Protein AF-A0A376ZUT8-F1 (afdb_monomer_lite)

Secondary structure (DSSP, 8-state):
-EEEEEE-TTSHHHHHHHHHHHHH-TTEEEEEE---SSHHHHHHHHHHHHHHTT--

pLDDT: mean 89.8, std 10.8, range [48.03, 98.25]

Radius of gyration: 10.92 Å; chains: 1; bounding box: 23×20×27 Å

Organism: Escherichia coli (NCBI:txid562)

Structure (mmCIF, N/CA/C/O backbone):
data_AF-A0A376ZUT8-F1
#
_entry.id   AF-A0A376ZUT8-F1
#
loop_
_atom_site.group_PDB
_atom_site.id
_atom_site.type_symbol
_atom_site.label_atom_id
_atom_site.label_alt_id
_atom_site.label_comp_id
_atom_site.label_asym_id
_atom_site.label_entity_id
_atom_site.label_seq_id
_atom_site.pdbx_PDB_ins_code
_atom_site.Cartn_x
_atom_site.Cartn_y
_atom_site.Cartn_z
_atom_site.occupancy
_atom_site.B_iso_or_equiv
_atom_site.auth_seq_id
_atom_site.auth_comp_id
_atom_site.auth_asym_id
_atom_site.auth_atom_id
_atom_site.pdbx_PDB_model_num
ATOM 1 N N . MET A 1 1 ? 0.431 2.662 21.080 1.00 70.19 1 MET A N 1
ATOM 2 C CA . MET A 1 1 ? 0.388 2.873 19.617 1.00 70.19 1 MET A CA 1
ATOM 3 C C . MET A 1 1 ? 0.145 1.526 18.956 1.00 70.19 1 MET A C 1
ATOM 5 O O . MET A 1 1 ? 0.871 0.592 19.278 1.00 70.19 1 MET A O 1
ATOM 9 N N . LYS A 1 2 ? -0.901 1.378 18.137 1.00 88.06 2 LYS A N 1
ATOM 10 C CA . LYS A 1 2 ? -1.183 0.107 17.442 1.00 88.06 2 LYS A CA 1
ATOM 11 C C . LYS A 1 2 ? -0.587 0.158 16.033 1.00 88.06 2 LYS A C 1
ATOM 13 O O . LYS A 1 2 ? -0.617 1.213 15.407 1.00 88.06 2 LYS A O 1
ATOM 18 N 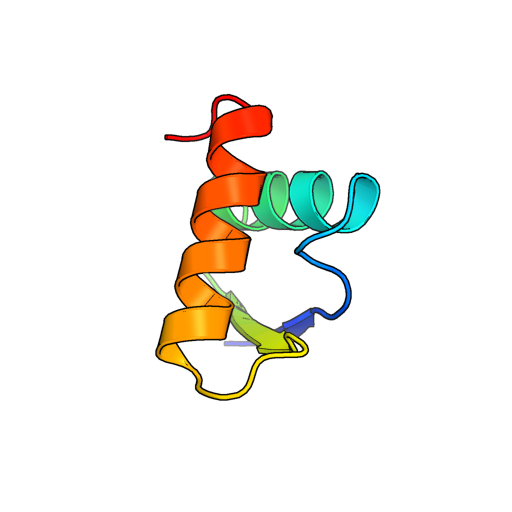N . LEU A 1 3 ? -0.037 -0.956 15.555 1.00 94.00 3 LEU A N 1
ATOM 19 C CA . LEU A 1 3 ? 0.414 -1.106 14.170 1.00 94.00 3 LEU A CA 1
ATOM 20 C C . LEU A 1 3 ? -0.687 -1.812 13.378 1.00 94.00 3 LEU A C 1
ATOM 22 O O . LEU A 1 3 ? -1.151 -2.874 13.792 1.00 94.00 3 LEU A O 1
ATOM 26 N N . LEU A 1 4 ? -1.086 -1.234 12.250 1.00 94.75 4 LEU A N 1
ATOM 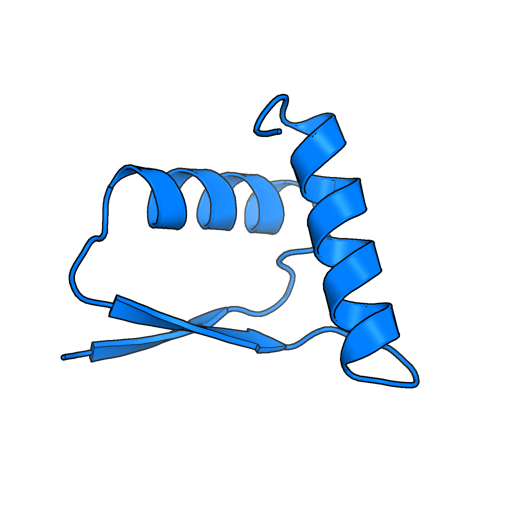27 C CA . LEU A 1 4 ? -2.049 -1.820 11.327 1.00 94.75 4 LEU A CA 1
ATOM 28 C C . LEU A 1 4 ? -1.360 -2.108 9.993 1.00 94.75 4 LEU A C 1
ATOM 30 O O . LEU A 1 4 ? -0.895 -1.192 9.318 1.00 94.75 4 LEU A O 1
ATOM 34 N N . LEU A 1 5 ? -1.319 -3.386 9.615 1.00 97.12 5 LEU A N 1
ATOM 35 C CA . LEU A 1 5 ? -0.873 -3.822 8.295 1.00 97.12 5 LEU A CA 1
ATOM 36 C C . LEU A 1 5 ? -2.077 -3.886 7.353 1.00 97.12 5 LEU A C 1
ATOM 38 O O . LEU A 1 5 ? -2.969 -4.713 7.540 1.00 97.12 5 LEU A O 1
ATOM 42 N N . LEU A 1 6 ? -2.083 -3.038 6.328 1.00 95.88 6 LEU A N 1
ATOM 43 C CA . LEU A 1 6 ? -3.103 -3.025 5.287 1.00 95.88 6 LEU A CA 1
ATOM 44 C C . LEU A 1 6 ? -2.524 -3.568 3.978 1.00 95.88 6 LEU A C 1
ATOM 46 O O . LEU A 1 6 ? -1.494 -3.112 3.480 1.00 95.88 6 LEU A O 1
ATOM 50 N N . THR A 1 7 ? -3.221 -4.538 3.392 1.00 97.12 7 THR A N 1
ATOM 51 C CA . THR A 1 7 ? -2.935 -5.060 2.051 1.00 97.12 7 THR A CA 1
ATOM 52 C C . THR A 1 7 ? -4.049 -4.634 1.092 1.00 97.12 7 THR A C 1
ATOM 54 O O . THR A 1 7 ? -5.127 -4.229 1.523 1.00 97.12 7 THR A O 1
ATOM 57 N N . GLY A 1 8 ? -3.799 -4.666 -0.220 1.00 96.69 8 GLY A N 1
ATOM 58 C CA . GLY A 1 8 ? -4.838 -4.339 -1.207 1.00 96.69 8 GLY A CA 1
ATOM 59 C C . GLY A 1 8 ? -5.242 -2.857 -1.265 1.00 96.69 8 GLY A C 1
ATOM 60 O O . GLY A 1 8 ? -6.212 -2.524 -1.939 1.00 96.69 8 GLY A O 1
ATOM 61 N N . ALA A 1 9 ? -4.479 -1.953 -0.639 1.00 95.94 9 ALA A N 1
ATOM 62 C CA . ALA A 1 9 ? -4.755 -0.510 -0.591 1.00 95.94 9 ALA A CA 1
ATOM 63 C C . ALA A 1 9 ? -4.716 0.211 -1.960 1.00 95.94 9 ALA A C 1
ATOM 65 O O . ALA A 1 9 ? -5.123 1.361 -2.079 1.00 95.94 9 ALA A O 1
ATOM 66 N N . THR A 1 10 ? -4.245 -0.468 -3.011 1.00 95.81 10 THR A N 1
ATOM 67 C CA . THR A 1 10 ? -4.285 0.019 -4.405 1.00 95.81 10 THR A CA 1
ATOM 68 C C . THR A 1 10 ? -5.549 -0.409 -5.165 1.00 95.81 10 THR A C 1
ATOM 70 O O . THR A 1 10 ? -5.684 -0.090 -6.342 1.00 95.81 10 THR A O 1
ATOM 73 N N . GLY A 1 11 ? -6.448 -1.171 -4.530 1.00 93.31 11 GLY A N 1
ATOM 74 C CA . GLY A 1 11 ? -7.761 -1.531 -5.069 1.00 93.31 11 GLY A CA 1
ATOM 75 C C . GLY A 1 11 ? -8.860 -0.558 -4.634 1.00 93.31 11 GLY A C 1
ATOM 76 O O . GLY A 1 11 ? -8.606 0.380 -3.881 1.00 93.31 11 GLY A O 1
ATOM 77 N N . PHE A 1 12 ? -10.098 -0.812 -5.072 1.00 91.94 12 PHE A N 1
ATOM 78 C CA . PHE A 1 12 ? -11.237 0.068 -4.787 1.00 91.94 12 PHE A CA 1
ATOM 79 C C . PHE A 1 12 ? -11.563 0.148 -3.283 1.00 91.94 12 PHE A C 1
ATOM 81 O O . PHE A 1 12 ? -11.377 1.187 -2.659 1.00 91.94 12 PHE A O 1
ATOM 88 N N . LEU A 1 13 ? -11.965 -0.974 -2.673 1.00 93.19 13 LEU A N 1
ATOM 89 C CA . LEU A 1 13 ? -12.310 -1.017 -1.246 1.00 93.19 13 LEU A CA 1
ATOM 90 C C . LEU A 1 13 ? -11.108 -0.685 -0.351 1.00 93.19 13 LEU A C 1
ATOM 92 O O . LEU A 1 13 ? -11.239 0.068 0.606 1.00 93.19 13 LEU A O 1
ATOM 96 N N . GLY A 1 14 ? -9.929 -1.224 -0.674 1.00 94.31 14 GLY A N 1
ATOM 97 C CA . GLY A 1 14 ? -8.718 -0.969 0.105 1.00 94.31 14 GLY A CA 1
ATOM 98 C C . GLY A 1 14 ? -8.296 0.504 0.092 1.00 94.31 14 GLY A C 1
ATOM 99 O O . GLY A 1 14 ? -7.834 1.000 1.115 1.00 94.31 14 GLY A O 1
ATOM 100 N N . GLY A 1 15 ? -8.489 1.204 -1.032 1.00 93.44 15 GLY A N 1
ATOM 101 C CA . GLY A 1 15 ? -8.265 2.647 -1.134 1.00 93.44 15 GLY A CA 1
ATOM 102 C C . GLY A 1 15 ? -9.230 3.449 -0.262 1.00 93.44 15 GLY A C 1
ATOM 103 O O . GLY A 1 15 ? -8.786 4.285 0.515 1.00 93.44 15 GLY A O 1
ATOM 104 N N . ALA A 1 16 ? -10.526 3.126 -0.306 1.00 91.94 16 ALA A N 1
ATOM 105 C CA . ALA A 1 16 ? -11.535 3.778 0.536 1.00 91.94 16 ALA A CA 1
ATOM 106 C C . ALA A 1 16 ? -11.319 3.529 2.043 1.00 91.94 16 ALA A C 1
ATOM 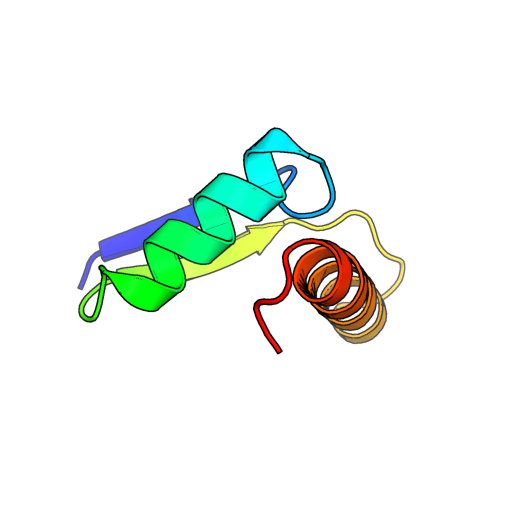108 O O . ALA A 1 16 ? -11.567 4.401 2.873 1.00 91.94 16 ALA A O 1
ATOM 109 N N . VAL A 1 17 ? -10.832 2.342 2.418 1.00 93.25 17 VAL A N 1
ATOM 110 C CA . VAL A 1 17 ? -10.443 2.049 3.806 1.00 93.25 17 VAL A CA 1
ATOM 111 C C . VAL A 1 17 ? -9.228 2.882 4.216 1.00 93.25 17 VAL A C 1
ATOM 113 O O . VAL A 1 17 ? -9.228 3.441 5.309 1.00 93.25 17 VAL A O 1
ATOM 116 N N . LEU A 1 18 ? -8.207 2.983 3.356 1.00 93.31 18 LEU A N 1
ATOM 117 C CA . LEU A 1 18 ? -7.025 3.804 3.626 1.00 93.31 18 LEU A CA 1
ATOM 118 C C . LEU A 1 18 ? -7.399 5.280 3.818 1.00 93.31 18 LEU A C 1
ATOM 120 O O . LEU A 1 18 ? -6.947 5.877 4.789 1.00 93.31 18 LEU A O 1
ATOM 124 N N . ASP A 1 19 ? -8.256 5.824 2.953 1.00 91.00 19 ASP A N 1
ATOM 125 C CA . ASP A 1 19 ? -8.822 7.174 3.075 1.00 91.00 19 ASP A CA 1
ATOM 126 C C . ASP A 1 19 ? -9.428 7.419 4.465 1.00 91.00 19 ASP A C 1
ATOM 128 O O . ASP A 1 19 ? -8.971 8.273 5.225 1.00 91.00 19 ASP A O 1
ATOM 132 N N . LYS A 1 20 ? -10.368 6.563 4.882 1.00 90.06 20 LYS A N 1
ATOM 133 C CA . LYS A 1 20 ? -11.013 6.702 6.194 1.00 90.06 20 LYS A CA 1
ATOM 134 C C . LYS A 1 20 ? -10.066 6.544 7.375 1.00 90.06 20 LYS A C 1
ATOM 136 O O . LYS A 1 20 ? -10.297 7.175 8.409 1.00 90.06 20 LYS A O 1
ATOM 141 N N . LEU A 1 21 ? -9.037 5.708 7.254 1.00 91.12 21 LEU A N 1
ATOM 142 C CA . LEU A 1 21 ? -8.031 5.535 8.300 1.00 91.12 21 LEU A CA 1
ATOM 143 C C . LEU A 1 21 ? -7.145 6.777 8.439 1.00 91.12 21 LEU A C 1
ATOM 145 O O . LEU A 1 21 ? -6.820 7.145 9.565 1.00 91.12 21 LEU A O 1
ATOM 149 N N . LEU A 1 22 ? -6.785 7.429 7.332 1.00 88.19 22 LEU A N 1
ATOM 150 C CA . LEU A 1 22 ? -5.989 8.658 7.359 1.00 88.19 22 LEU A CA 1
ATOM 151 C C . LEU A 1 22 ? -6.773 9.835 7.959 1.00 88.19 22 LEU A C 1
ATOM 153 O O . LEU A 1 22 ? -6.201 10.584 8.745 1.00 88.19 22 LEU A O 1
ATOM 157 N N . ASP A 1 23 ? -8.073 9.939 7.672 1.00 85.06 23 ASP A N 1
ATOM 158 C CA . ASP A 1 23 ? -8.934 11.008 8.202 1.00 85.06 23 ASP A CA 1
ATOM 159 C C . ASP A 1 23 ? -9.262 10.866 9.699 1.00 85.06 23 ASP A C 1
ATOM 161 O O . ASP A 1 23 ? -9.437 11.864 10.396 1.00 85.06 23 ASP A O 1
ATOM 165 N N . ASN A 1 24 ? -9.408 9.634 10.205 1.00 78.12 24 ASN A N 1
ATOM 166 C CA . ASN A 1 24 ? -10.048 9.393 11.509 1.00 78.12 24 ASN A CA 1
ATOM 167 C C . ASN A 1 24 ? -9.137 8.760 12.573 1.00 78.12 24 ASN A C 1
ATOM 169 O O . ASN A 1 24 ? -9.566 8.605 13.718 1.00 78.12 24 ASN A O 1
ATOM 173 N N . CYS A 1 25 ? -7.916 8.327 12.240 1.00 74.38 25 CYS A N 1
ATOM 174 C CA . CYS A 1 25 ? -7.076 7.554 13.162 1.00 74.38 25 CYS A CA 1
ATOM 175 C C . CYS A 1 25 ? -5.705 8.198 13.417 1.00 74.38 25 CYS A C 1
ATOM 177 O O . CYS A 1 25 ? -4.692 7.776 12.871 1.00 74.38 25 CYS A O 1
ATOM 179 N N . ASN A 1 26 ? -5.642 9.125 14.379 1.00 70.75 26 ASN A N 1
ATOM 180 C CA . ASN A 1 26 ? -4.396 9.819 14.751 1.00 70.75 26 ASN A CA 1
ATOM 181 C C . ASN A 1 26 ? -3.425 8.986 15.620 1.00 70.75 26 ASN A C 1
ATOM 183 O O . ASN A 1 26 ? -2.376 9.489 16.012 1.00 70.75 26 ASN A O 1
ATOM 187 N N . ASN A 1 27 ? -3.753 7.735 15.973 1.00 84.25 27 ASN A N 1
ATOM 188 C CA . ASN A 1 27 ? -2.958 6.926 16.917 1.00 84.25 27 ASN A CA 1
ATOM 189 C C . ASN A 1 27 ? -2.660 5.497 16.419 1.00 84.25 27 ASN A C 1
ATOM 191 O O . ASN A 1 27 ? -2.603 4.537 17.201 1.00 84.25 27 ASN A O 1
ATOM 195 N N . ILE A 1 28 ? -2.505 5.346 15.101 1.00 88.81 28 ILE A N 1
ATOM 196 C CA . ILE A 1 28 ? -2.170 4.080 14.443 1.00 88.81 28 ILE A CA 1
ATOM 197 C C . ILE A 1 28 ? -0.964 4.296 13.529 1.00 88.81 28 ILE A C 1
ATOM 199 O O . ILE A 1 28 ? -0.951 5.210 12.711 1.00 88.81 28 ILE A O 1
ATOM 203 N N . ASN A 1 29 ? 0.028 3.414 13.633 1.00 91.31 29 ASN A N 1
ATOM 204 C CA . ASN A 1 29 ? 1.062 3.294 12.612 1.00 91.31 29 ASN A CA 1
ATOM 205 C C . ASN A 1 29 ? 0.511 2.433 11.475 1.00 91.31 29 ASN A C 1
ATOM 207 O O . ASN A 1 29 ? 0.128 1.284 11.704 1.00 91.31 29 ASN A O 1
ATOM 211 N N . LEU A 1 30 ? 0.478 2.969 10.261 1.00 93.00 30 LEU A N 1
ATOM 212 C CA . LEU A 1 30 ? 0.035 2.246 9.072 1.00 93.00 30 LEU A CA 1
ATOM 213 C C . LEU A 1 30 ? 1.235 1.653 8.333 1.00 93.00 30 LEU A C 1
ATOM 215 O O . LEU A 1 30 ? 2.174 2.366 7.985 1.00 93.00 30 LEU A O 1
ATOM 219 N N . LEU A 1 31 ? 1.180 0.350 8.061 1.00 95.94 31 LEU A N 1
ATOM 220 C CA . LEU A 1 31 ? 2.108 -0.345 7.176 1.00 95.94 31 LEU A CA 1
ATOM 221 C C . LEU A 1 31 ? 1.332 -0.855 5.962 1.00 95.94 31 LEU A C 1
ATOM 223 O O . LEU A 1 31 ? 0.349 -1.576 6.112 1.00 95.94 31 LEU A O 1
ATOM 227 N N . LEU A 1 32 ? 1.759 -0.478 4.758 1.00 97.12 32 LEU A N 1
ATOM 228 C CA . LEU A 1 32 ? 1.066 -0.829 3.518 1.00 97.12 32 LEU A CA 1
ATOM 229 C C . LEU A 1 32 ? 1.871 -1.872 2.740 1.00 97.12 32 LEU A C 1
ATOM 231 O O . LEU A 1 32 ? 2.994 -1.599 2.319 1.00 97.12 32 LEU A O 1
ATOM 235 N N . LEU A 1 33 ? 1.289 -3.049 2.504 1.00 97.81 33 LEU A N 1
ATOM 236 C CA . LEU A 1 33 ? 1.886 -4.055 1.625 1.00 97.81 33 LEU A CA 1
ATOM 237 C C . LEU A 1 33 ? 1.381 -3.863 0.195 1.00 97.81 33 LEU A C 1
ATOM 239 O O . LEU A 1 33 ? 0.203 -4.079 -0.110 1.00 97.81 33 LEU A O 1
ATOM 243 N N . VAL A 1 34 ? 2.297 -3.490 -0.694 1.00 97.88 34 VAL A N 1
ATOM 244 C CA . VAL A 1 34 ? 2.003 -3.203 -2.098 1.00 97.88 34 VAL A CA 1
ATOM 245 C C . VAL A 1 34 ? 2.904 -4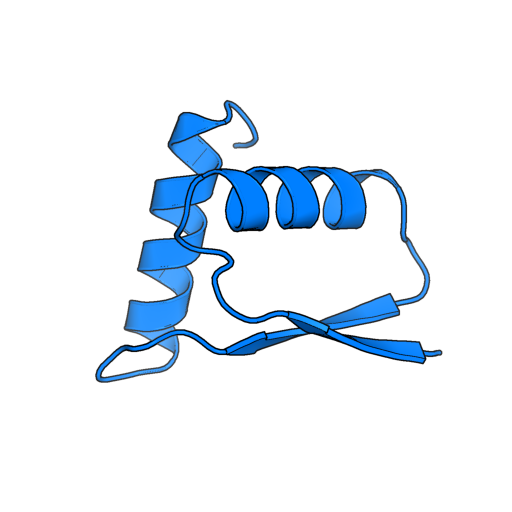.047 -2.991 1.00 97.88 34 VAL A C 1
ATOM 247 O O . VAL A 1 34 ? 4.115 -4.089 -2.804 1.00 97.88 34 VAL A O 1
ATOM 250 N N . ARG A 1 35 ? 2.317 -4.706 -3.997 1.00 97.94 35 ARG A N 1
ATOM 251 C CA . ARG A 1 35 ? 3.079 -5.420 -5.033 1.00 97.94 35 ARG A CA 1
ATOM 252 C C . ARG A 1 35 ? 3.791 -4.403 -5.927 1.00 97.94 35 ARG A C 1
ATOM 254 O O . ARG A 1 35 ? 3.151 -3.802 -6.785 1.00 97.94 35 ARG A O 1
ATOM 261 N N . ALA A 1 36 ? 5.080 -4.179 -5.734 1.00 97.88 36 ALA A N 1
ATOM 262 C CA . ALA A 1 36 ? 5.865 -3.253 -6.542 1.00 97.88 36 ALA A CA 1
ATOM 263 C C . ALA A 1 36 ? 7.347 -3.662 -6.521 1.00 97.88 36 ALA A C 1
ATOM 265 O O . ALA A 1 36 ? 7.770 -4.306 -5.562 1.00 97.88 36 ALA A O 1
ATOM 266 N N . PRO A 1 37 ? 8.138 -3.295 -7.546 1.00 97.56 37 PRO A N 1
ATOM 267 C CA . PRO A 1 37 ? 9.565 -3.620 -7.590 1.00 97.56 37 PRO A CA 1
ATOM 268 C C . PRO A 1 37 ? 10.379 -2.859 -6.534 1.00 97.56 37 PRO A C 1
ATOM 270 O O . PRO A 1 37 ? 11.448 -3.314 -6.143 1.00 97.56 37 PRO A O 1
ATOM 273 N N . THR A 1 38 ? 9.880 -1.712 -6.061 1.00 98.25 38 THR A N 1
ATOM 274 C CA . THR A 1 38 ? 10.509 -0.905 -5.010 1.00 98.25 38 THR A CA 1
ATOM 275 C C . THR A 1 38 ? 9.457 -0.294 -4.080 1.00 98.25 38 THR A C 1
ATOM 277 O O . THR A 1 38 ? 8.305 -0.105 -4.495 1.00 98.25 38 THR A O 1
ATOM 280 N N . PRO A 1 39 ? 9.827 0.076 -2.838 1.00 97.75 39 PRO A N 1
ATOM 281 C CA . PRO A 1 39 ? 8.935 0.804 -1.935 1.00 97.75 39 PRO A CA 1
ATOM 282 C C . PRO A 1 39 ? 8.410 2.115 -2.533 1.00 97.75 39 PRO A C 1
ATOM 284 O O . PRO A 1 39 ? 7.237 2.439 -2.371 1.00 97.75 39 PRO A O 1
ATOM 287 N N . GLN A 1 40 ? 9.249 2.841 -3.277 1.00 97.94 40 GLN A N 1
ATOM 288 C CA . GLN A 1 40 ? 8.885 4.100 -3.932 1.00 97.94 40 GLN A CA 1
ATOM 289 C C . GLN A 1 40 ? 7.821 3.874 -5.009 1.00 97.94 40 GLN A C 1
ATOM 291 O O . GLN A 1 40 ? 6.818 4.582 -5.036 1.00 97.94 40 GLN A O 1
ATOM 296 N N . ALA A 1 41 ? 7.985 2.843 -5.845 1.00 98.06 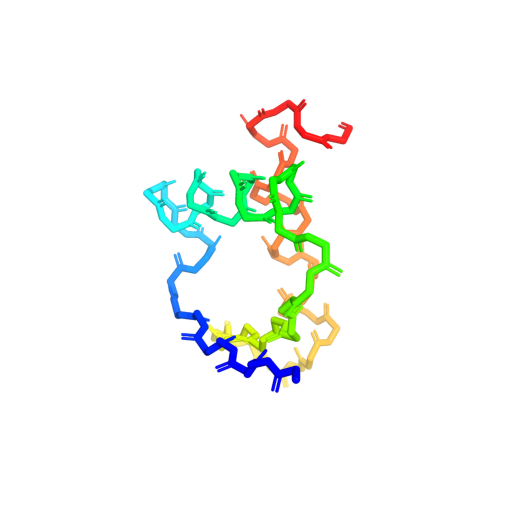41 ALA A N 1
ATOM 297 C CA . ALA A 1 41 ? 6.968 2.468 -6.824 1.00 98.06 41 ALA A CA 1
ATOM 298 C C . ALA A 1 41 ? 5.657 2.041 -6.139 1.00 98.06 41 ALA A C 1
ATOM 300 O O . ALA A 1 41 ? 4.571 2.368 -6.612 1.00 98.06 41 ALA A O 1
ATOM 301 N N . GLY A 1 42 ? 5.741 1.349 -4.998 1.00 97.56 42 GLY A N 1
ATOM 302 C CA . GLY A 1 42 ? 4.575 1.012 -4.180 1.00 97.56 42 GLY A CA 1
ATOM 303 C C . GLY A 1 42 ? 3.843 2.251 -3.659 1.00 97.56 42 GLY A C 1
ATOM 304 O O . GLY A 1 42 ? 2.618 2.320 -3.753 1.00 97.56 42 GLY A O 1
ATOM 305 N N . LEU A 1 43 ? 4.589 3.244 -3.170 1.00 96.56 43 LEU A N 1
ATOM 306 C CA . LEU A 1 43 ? 4.043 4.510 -2.688 1.00 96.56 43 LEU A CA 1
ATOM 307 C C . LEU A 1 43 ? 3.362 5.309 -3.806 1.00 96.56 43 LEU A C 1
ATOM 309 O O . LEU A 1 43 ? 2.261 5.815 -3.600 1.00 96.56 43 LEU A O 1
ATOM 313 N N . GLU A 1 44 ? 3.965 5.392 -4.993 1.00 97.44 44 GLU A N 1
ATOM 314 C CA . GLU A 1 44 ? 3.346 6.098 -6.124 1.00 97.44 44 GLU A CA 1
ATOM 315 C C . GLU A 1 44 ? 2.031 5.443 -6.556 1.00 97.44 44 GLU A C 1
ATOM 317 O O . GLU A 1 44 ? 1.041 6.142 -6.767 1.00 97.44 44 GLU A O 1
ATOM 322 N N . ARG A 1 45 ? 1.955 4.105 -6.559 1.00 96.81 45 ARG A N 1
ATOM 323 C CA . ARG A 1 45 ? 0.690 3.396 -6.817 1.00 96.81 45 ARG A CA 1
ATOM 324 C C . ARG A 1 45 ? -0.394 3.712 -5.785 1.00 96.81 45 ARG A C 1
ATOM 326 O O . ARG A 1 45 ? -1.570 3.750 -6.141 1.00 96.81 45 ARG A O 1
ATOM 333 N N . ILE A 1 46 ? -0.022 3.908 -4.518 1.00 96.06 46 ILE A N 1
ATOM 334 C CA . ILE A 1 46 ? -0.963 4.335 -3.474 1.00 96.06 46 ILE A CA 1
ATOM 335 C C . ILE A 1 46 ? -1.451 5.748 -3.767 1.00 96.06 46 ILE A C 1
ATOM 337 O O . ILE A 1 46 ? -2.656 5.950 -3.871 1.00 96.06 46 ILE A O 1
ATOM 341 N N . LYS A 1 47 ? -0.539 6.704 -3.971 1.00 93.88 47 LYS A N 1
ATOM 342 C CA . LYS A 1 47 ? -0.895 8.100 -4.274 1.00 93.88 47 LYS A CA 1
ATOM 343 C C . LYS A 1 47 ? -1.805 8.205 -5.493 1.00 93.88 47 LYS A C 1
ATOM 345 O O . LYS A 1 47 ? -2.794 8.928 -5.460 1.00 93.88 47 LYS A O 1
ATOM 350 N N . GLU A 1 48 ? -1.503 7.461 -6.552 1.00 93.81 48 GLU A N 1
ATOM 351 C CA . GLU A 1 48 ? -2.319 7.445 -7.762 1.00 93.81 48 GLU A CA 1
ATOM 352 C C . GLU A 1 48 ? -3.725 6.886 -7.512 1.00 93.81 48 GLU A C 1
ATOM 354 O O . GLU A 1 48 ? -4.694 7.420 -8.047 1.00 93.81 48 GLU A O 1
ATOM 359 N N . ASN A 1 49 ? -3.861 5.859 -6.665 1.00 91.62 49 ASN A N 1
ATOM 360 C CA . ASN A 1 49 ? -5.175 5.376 -6.243 1.00 91.62 49 ASN A CA 1
ATOM 361 C C . ASN A 1 49 ? -5.920 6.442 -5.427 1.00 91.62 49 ASN A C 1
ATOM 363 O O . ASN A 1 49 ? -7.080 6.713 -5.709 1.00 91.62 49 ASN A O 1
ATOM 367 N N . MET A 1 50 ? -5.248 7.098 -4.479 1.00 88.56 50 MET A N 1
ATOM 368 C CA . MET A 1 50 ? -5.846 8.121 -3.609 1.00 88.56 50 MET A CA 1
ATOM 369 C C . MET A 1 50 ? -6.349 9.351 -4.379 1.0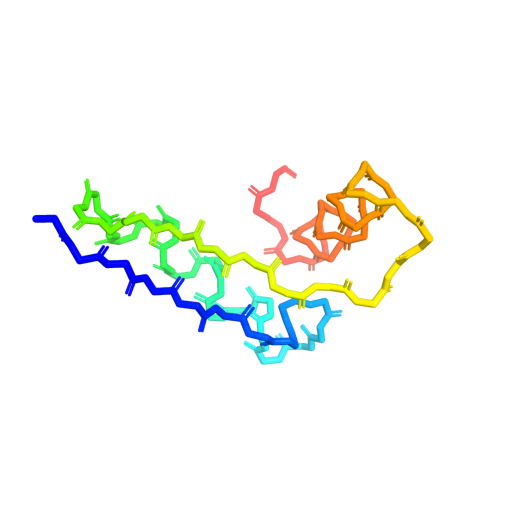0 88.56 50 MET A C 1
ATOM 371 O O . MET A 1 50 ? -7.410 9.878 -4.051 1.00 88.56 50 MET A O 1
ATOM 375 N N . ARG A 1 51 ? -5.669 9.759 -5.462 1.00 87.12 51 ARG A N 1
ATOM 376 C CA . ARG A 1 51 ? -6.165 10.825 -6.358 1.00 87.12 51 ARG A CA 1
ATOM 377 C C . ARG A 1 51 ? -7.528 10.488 -6.975 1.00 87.12 51 ARG A C 1
ATOM 379 O O . ARG A 1 51 ? -8.336 11.383 -7.178 1.00 87.12 51 ARG A O 1
ATOM 386 N N . LYS A 1 52 ? -7.818 9.207 -7.240 1.00 79.06 52 LYS A N 1
ATOM 387 C CA . LYS A 1 52 ? -9.123 8.766 -7.781 1.00 79.06 52 LYS A CA 1
ATOM 388 C C . LYS A 1 52 ? -10.259 8.891 -6.766 1.00 79.06 52 LYS A C 1
ATOM 390 O O . LYS A 1 52 ? -11.418 8.903 -7.165 1.00 79.06 52 LYS A O 1
ATOM 395 N N . PHE A 1 53 ? -9.928 8.971 -5.480 1.00 71.31 53 PHE A N 1
ATOM 396 C CA . PHE A 1 53 ? -10.879 9.137 -4.385 1.00 71.31 53 PHE A CA 1
ATOM 397 C C . PHE A 1 53 ? -11.008 10.604 -3.925 1.00 71.31 53 PHE A C 1
ATOM 399 O O . PHE A 1 53 ? -11.668 10.850 -2.924 1.00 71.31 53 PHE A O 1
ATOM 406 N N . ASN A 1 54 ? -10.433 11.576 -4.659 1.00 63.06 54 ASN A N 1
ATOM 407 C CA . ASN A 1 54 ? -10.395 13.008 -4.300 1.00 63.06 54 ASN A CA 1
ATOM 408 C C . ASN A 1 54 ? -9.738 13.305 -2.934 1.00 63.06 54 ASN A C 1
ATOM 410 O O . ASN A 1 54 ? -10.114 14.259 -2.258 1.00 63.06 54 ASN A O 1
ATOM 414 N N . VAL A 1 55 ? -8.749 12.503 -2.528 1.00 57.53 55 VAL A N 1
ATOM 415 C CA . VAL A 1 55 ? -8.091 12.622 -1.207 1.00 57.53 55 VAL A CA 1
ATOM 416 C C . VAL A 1 55 ? -6.813 13.478 -1.251 1.00 57.53 55 VAL A C 1
ATOM 418 O O . VAL A 1 55 ? -6.178 13.710 -0.227 1.00 57.53 55 VAL A O 1
ATOM 421 N N . LEU A 1 56 ? -6.407 13.966 -2.427 1.00 48.03 56 LEU A N 1
ATOM 422 C CA . LEU A 1 56 ? -5.257 14.864 -2.604 1.00 48.03 56 LEU A CA 1
ATOM 423 C C . LEU A 1 56 ? -5.533 15.902 -3.687 1.00 48.03 56 LEU A C 1
ATOM 425 O O . LEU A 1 56 ? -5.957 15.472 -4.785 1.00 48.03 56 LEU A O 1
#

Foldseek 3Di:
DEEDEQEPCLDDVNVVVVLCCVVPPPDYHYDYDAPDPDPVRRVVSNVVSNVVVVSD

InterPro domains:
  IPR013120 Fatty acyl-CoA reductase-like, NAD-binding domain [PF07993] (6-54)
  IPR036291 NAD(P)-binding domain superfamily [SSF51735] (1-48)

Sequence (56 aa):
MKLLLLTGATGFLGGAVLDKLLDNCNNINLLLLVRAPTPQAGLERIKENMRKFNVL